Protein AF-A0A958VG93-F1 (afdb_monomer)

Radius of gyration: 16.58 Å; Cα contacts (8 Å, |Δi|>4): 86; chains: 1; bounding box: 43×25×50 Å

Structure (mmCIF, N/CA/C/O backbone):
data_AF-A0A958VG93-F1
#
_entry.id   AF-A0A958VG93-F1
#
loop_
_atom_site.group_PDB
_atom_site.id
_atom_site.type_symbol
_atom_site.label_atom_id
_atom_site.label_alt_id
_atom_site.label_comp_id
_atom_site.l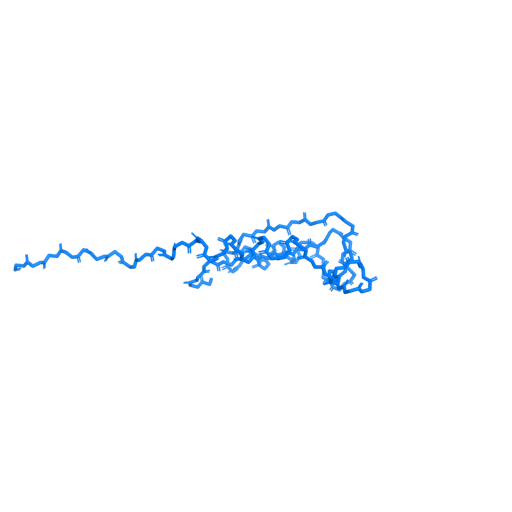abel_asym_id
_atom_site.label_entity_id
_atom_site.label_seq_id
_atom_site.pdbx_PDB_ins_code
_atom_site.Cartn_x
_atom_site.Cartn_y
_atom_site.Cartn_z
_atom_site.occupancy
_atom_site.B_iso_or_equiv
_atom_site.auth_seq_id
_atom_site.auth_comp_id
_atom_site.auth_asym_id
_atom_site.auth_atom_id
_atom_site.pdbx_PDB_model_num
ATOM 1 N N . MET A 1 1 ? -6.996 -4.665 12.854 1.00 77.75 1 MET A N 1
ATOM 2 C CA . MET A 1 1 ? -6.128 -3.756 13.640 1.00 77.75 1 MET A CA 1
ATOM 3 C C . MET A 1 1 ? -7.000 -2.730 14.362 1.00 77.75 1 MET A C 1
ATOM 5 O O . MET A 1 1 ? -8.030 -2.382 13.800 1.00 77.75 1 MET A O 1
ATOM 9 N N . PRO A 1 2 ? -6.652 -2.255 15.576 1.00 85.62 2 PRO A N 1
ATOM 10 C CA . PRO A 1 2 ? -7.509 -1.353 16.360 1.00 85.62 2 PRO A CA 1
ATOM 11 C C . PRO A 1 2 ? -7.347 0.144 16.015 1.00 85.62 2 PRO A C 1
ATOM 13 O O . PR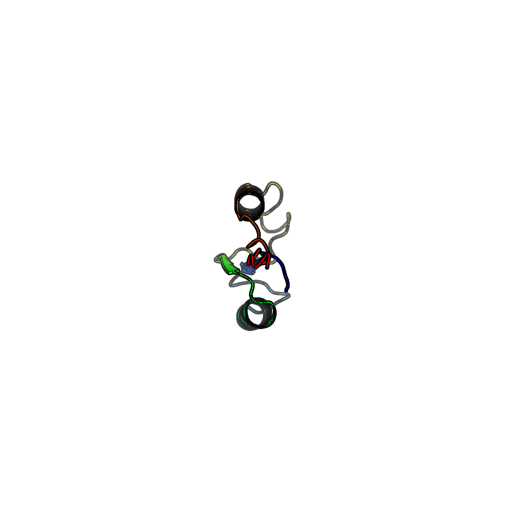O A 1 2 ? -7.723 0.999 16.809 1.00 85.62 2 PRO A O 1
ATOM 16 N N . PHE A 1 3 ? -6.772 0.480 14.858 1.00 89.12 3 PHE A N 1
ATOM 17 C CA . PHE A 1 3 ? -6.563 1.858 14.404 1.00 89.12 3 PHE A CA 1
ATOM 18 C C . PHE A 1 3 ? -6.671 1.953 12.870 1.00 89.12 3 PHE A C 1
ATOM 20 O O . PHE A 1 3 ? -6.465 0.938 12.190 1.00 89.12 3 PHE A O 1
ATOM 27 N N . PRO A 1 4 ? -6.980 3.145 12.315 1.00 93.81 4 PRO A N 1
ATOM 28 C CA . PRO A 1 4 ? -6.985 3.371 10.872 1.00 93.81 4 PRO A CA 1
ATOM 29 C C . PRO A 1 4 ? -5.649 2.977 10.237 1.00 93.81 4 PRO A C 1
ATOM 31 O O . PRO A 1 4 ? -4.584 3.341 10.730 1.00 93.81 4 PRO A O 1
ATOM 34 N N . SER A 1 5 ? -5.694 2.215 9.147 1.00 96.50 5 SER A N 1
ATOM 35 C CA . SER A 1 5 ? -4.496 1.740 8.447 1.00 96.50 5 SER A CA 1
ATOM 36 C C . SER A 1 5 ? -4.754 1.607 6.947 1.00 96.50 5 SER A C 1
ATOM 38 O O . SER A 1 5 ? -5.884 1.350 6.529 1.00 96.50 5 SER A O 1
ATOM 40 N N . ILE A 1 6 ? -3.701 1.783 6.145 1.00 98.06 6 ILE A N 1
ATOM 41 C CA . ILE A 1 6 ? -3.729 1.663 4.682 1.00 98.06 6 ILE A CA 1
ATOM 42 C C . ILE A 1 6 ? -2.623 0.694 4.253 1.00 98.06 6 ILE A C 1
ATOM 44 O O . ILE A 1 6 ? -1.476 0.829 4.675 1.00 98.06 6 ILE A O 1
ATOM 48 N N . VAL A 1 7 ? -2.959 -0.258 3.387 1.00 98.19 7 VAL A N 1
ATOM 49 C CA . VAL A 1 7 ? -2.006 -1.076 2.632 1.00 98.19 7 VAL A CA 1
ATOM 50 C C . VAL A 1 7 ? -1.879 -0.476 1.239 1.00 98.19 7 VAL A C 1
ATOM 52 O O . VAL A 1 7 ? -2.870 -0.364 0.518 1.00 98.19 7 VAL A O 1
ATOM 55 N N . VAL A 1 8 ? -0.658 -0.122 0.843 1.00 98.19 8 VAL A N 1
ATOM 56 C CA . VAL A 1 8 ? -0.348 0.262 -0.538 1.00 98.19 8 VAL A CA 1
ATOM 57 C C . VAL A 1 8 ? 0.370 -0.899 -1.212 1.00 98.19 8 VAL A C 1
ATOM 59 O O . VAL A 1 8 ? 1.349 -1.415 -0.679 1.00 98.19 8 VAL A O 1
ATOM 62 N N . ALA A 1 9 ? -0.131 -1.326 -2.365 1.00 98.25 9 ALA A N 1
ATOM 63 C CA . ALA A 1 9 ? 0.392 -2.456 -3.123 1.00 98.25 9 ALA A CA 1
ATOM 64 C C . ALA A 1 9 ? 0.603 -2.081 -4.590 1.00 98.25 9 ALA A C 1
ATOM 66 O O . ALA A 1 9 ? -0.010 -1.141 -5.090 1.00 98.25 9 ALA A O 1
ATOM 67 N N . SER A 1 10 ? 1.434 -2.847 -5.291 1.00 98.06 10 SER A N 1
ATOM 68 C CA . SER A 1 10 ? 1.667 -2.694 -6.726 1.00 98.06 10 SER A CA 1
ATOM 69 C C . SER A 1 10 ? 1.142 -3.902 -7.502 1.00 98.06 10 SER A C 1
ATOM 71 O O . SER A 1 10 ? 1.204 -5.031 -7.013 1.00 98.06 10 SER A O 1
ATOM 73 N N . THR A 1 11 ? 0.661 -3.690 -8.728 1.00 98.06 11 THR A N 1
ATOM 74 C CA . THR A 1 11 ? 0.227 -4.781 -9.619 1.00 98.06 11 THR A CA 1
ATOM 75 C C . THR A 1 11 ? 1.377 -5.618 -10.180 1.00 98.06 11 THR A C 1
ATOM 77 O O . THR A 1 11 ? 1.140 -6.745 -10.613 1.00 98.06 11 THR A O 1
ATOM 80 N N . ASN A 1 12 ? 2.615 -5.115 -10.135 1.00 96.75 12 ASN A N 1
ATOM 81 C CA . ASN A 1 12 ? 3.812 -5.810 -10.622 1.00 96.75 12 ASN A CA 1
ATOM 82 C C . ASN A 1 12 ? 4.928 -5.928 -9.562 1.00 96.75 12 ASN A C 1
ATOM 84 O O . ASN A 1 12 ? 6.112 -5.953 -9.907 1.00 96.75 12 ASN A O 1
ATOM 88 N N . ASP A 1 13 ? 4.571 -5.991 -8.275 1.00 97.38 13 ASP A N 1
ATOM 89 C CA . ASP A 1 13 ? 5.536 -6.308 -7.218 1.00 97.38 13 ASP A CA 1
ATOM 90 C C . ASP A 1 13 ? 6.040 -7.760 -7.368 1.00 97.38 13 ASP A C 1
ATOM 92 O O . ASP A 1 13 ? 5.267 -8.718 -7.405 1.00 97.38 13 ASP A O 1
ATOM 96 N N . HIS A 1 14 ? 7.361 -7.916 -7.472 1.00 95.50 14 HIS A N 1
ATOM 97 C CA . HIS A 1 14 ? 8.036 -9.205 -7.638 1.00 95.50 14 HIS A CA 1
ATOM 98 C C . HIS A 1 14 ? 8.232 -9.960 -6.315 1.00 95.50 14 HIS A C 1
ATOM 100 O O . HIS A 1 14 ? 8.520 -11.155 -6.328 1.00 95.50 14 HIS A O 1
ATOM 106 N N . VAL A 1 15 ? 8.093 -9.272 -5.181 1.00 96.44 15 VAL A N 1
ATOM 107 C CA . VAL A 1 15 ? 8.259 -9.826 -3.833 1.00 96.44 15 VAL A CA 1
ATOM 108 C C . VAL A 1 15 ? 6.914 -10.280 -3.270 1.00 96.44 15 VAL A C 1
ATOM 110 O O . VAL A 1 15 ? 6.828 -11.336 -2.641 1.00 96.44 15 VAL A O 1
ATOM 113 N N . THR A 1 16 ? 5.851 -9.506 -3.513 1.00 97.00 16 THR A N 1
ATOM 114 C CA . THR A 1 16 ? 4.508 -9.778 -2.983 1.00 97.00 16 THR A CA 1
ATOM 115 C C . THR A 1 16 ? 3.456 -9.703 -4.083 1.00 97.00 16 THR A C 1
ATOM 117 O O . THR A 1 16 ? 3.284 -8.672 -4.718 1.00 97.00 16 THR A O 1
ATOM 120 N N . SER A 1 17 ? 2.689 -10.780 -4.280 1.00 97.62 17 SER A N 1
ATOM 121 C CA . SER A 1 17 ? 1.588 -10.763 -5.247 1.00 97.62 17 SER A CA 1
ATOM 122 C C . SER A 1 17 ? 0.445 -9.849 -4.803 1.00 97.62 17 SER A C 1
ATOM 124 O O . SER A 1 17 ? 0.151 -9.716 -3.611 1.00 97.62 17 SER A O 1
ATOM 126 N N . ILE A 1 18 ? -0.277 -9.288 -5.775 1.00 98.00 18 ILE A N 1
ATOM 127 C CA . ILE A 1 18 ? -1.425 -8.421 -5.495 1.00 98.00 18 ILE A CA 1
ATOM 128 C C . ILE A 1 18 ? -2.516 -9.123 -4.672 1.00 98.00 18 ILE A C 1
ATOM 130 O O . ILE A 1 18 ? -3.109 -8.516 -3.781 1.00 98.00 18 ILE A O 1
ATOM 134 N N . ASP A 1 19 ? -2.751 -10.414 -4.908 1.00 98.12 19 ASP A N 1
ATOM 135 C CA . ASP A 1 19 ? -3.749 -11.189 -4.162 1.00 98.12 19 ASP A CA 1
ATOM 136 C C . ASP A 1 19 ? -3.353 -11.378 -2.697 1.00 98.12 19 ASP A C 1
ATOM 138 O O . ASP A 1 19 ? -4.202 -11.328 -1.804 1.00 98.12 19 ASP A O 1
ATOM 142 N N . ARG A 1 20 ? -2.052 -11.517 -2.424 1.00 98.12 20 ARG A N 1
ATOM 143 C CA . ARG A 1 20 ? -1.540 -11.582 -1.057 1.00 98.12 20 ARG A CA 1
ATOM 144 C C . ARG A 1 20 ? -1.700 -10.242 -0.343 1.00 98.12 20 ARG A C 1
ATOM 146 O O . ARG A 1 20 ? -2.160 -10.224 0.796 1.00 98.12 20 ARG A O 1
ATOM 153 N N . SER A 1 21 ? -1.409 -9.131 -1.016 1.00 98.44 21 SER A N 1
ATOM 154 C CA . SER A 1 21 ? -1.613 -7.788 -0.459 1.00 98.44 21 SER A CA 1
ATOM 155 C C . SER A 1 21 ? -3.089 -7.482 -0.186 1.00 98.44 21 SER A C 1
ATOM 157 O O . SER A 1 21 ? -3.418 -6.948 0.872 1.00 98.44 21 SER A O 1
ATOM 159 N N . LYS A 1 22 ? -4.000 -7.898 -1.080 1.00 98.44 22 LYS A N 1
ATOM 160 C CA . LYS A 1 22 ? -5.4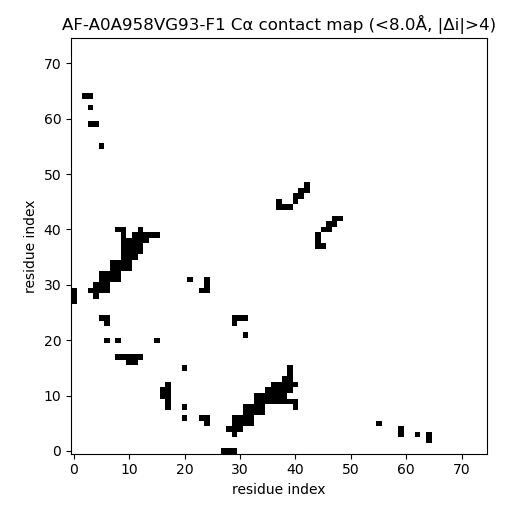55 -7.837 -0.846 1.00 98.44 22 LYS A CA 1
ATOM 161 C C . LYS A 1 22 ? -5.859 -8.625 0.395 1.00 98.44 22 LYS A C 1
ATOM 163 O O . LYS A 1 22 ? -6.643 -8.134 1.206 1.00 98.44 22 LYS A O 1
ATOM 168 N N . LYS A 1 23 ? -5.303 -9.829 0.564 1.00 98.50 23 LYS A N 1
ATOM 169 C CA . LYS A 1 23 ? -5.563 -10.651 1.745 1.00 98.50 23 LYS A CA 1
ATOM 170 C C . LYS A 1 23 ? -5.068 -9.981 3.028 1.00 98.50 23 LYS A C 1
ATOM 172 O O . LYS A 1 23 ? -5.811 -9.968 4.001 1.00 98.50 23 LYS A O 1
ATOM 177 N N . PHE A 1 24 ? -3.886 -9.365 3.024 1.00 97.81 24 PHE A N 1
ATOM 178 C CA . PHE A 1 24 ? -3.405 -8.597 4.177 1.00 97.81 24 PHE A CA 1
ATOM 179 C C . PHE A 1 24 ? -4.326 -7.431 4.530 1.00 97.81 24 PHE A C 1
ATOM 181 O O . PHE A 1 24 ? -4.708 -7.299 5.689 1.00 97.81 24 PHE A O 1
ATOM 188 N N . ALA A 1 25 ? -4.742 -6.633 3.543 1.00 98.25 25 ALA A N 1
ATOM 189 C CA . ALA A 1 25 ? -5.663 -5.526 3.785 1.00 98.25 25 ALA A CA 1
ATOM 190 C C . ALA A 1 25 ? -6.992 -6.011 4.388 1.00 98.25 25 ALA A C 1
ATOM 192 O O . ALA A 1 25 ? -7.462 -5.453 5.378 1.00 98.25 25 ALA A O 1
ATOM 193 N N . SER A 1 26 ? -7.547 -7.105 3.855 1.00 97.75 26 SER A N 1
ATOM 194 C CA . SER A 1 26 ? -8.763 -7.726 4.388 1.00 97.75 26 SER A CA 1
ATOM 195 C C . SER A 1 26 ? -8.579 -8.239 5.818 1.00 97.75 26 SER A C 1
ATOM 197 O O . SER A 1 26 ? -9.399 -7.942 6.681 1.00 97.75 26 SER A O 1
ATOM 199 N N . ASP A 1 27 ? -7.517 -9.002 6.081 1.00 97.56 27 ASP A N 1
ATOM 200 C CA . ASP A 1 27 ? -7.263 -9.601 7.396 1.00 97.56 27 ASP A CA 1
ATOM 201 C C . ASP A 1 27 ? -6.992 -8.525 8.464 1.00 97.56 27 ASP A C 1
ATOM 203 O O . ASP A 1 27 ? -7.332 -8.693 9.636 1.00 97.56 27 ASP A O 1
ATOM 207 N N . TRP A 1 28 ? -6.383 -7.400 8.078 1.00 96.69 28 TRP A N 1
ATOM 208 C CA . TRP A 1 28 ? -6.074 -6.300 8.992 1.00 96.69 28 TRP A CA 1
ATOM 209 C C . TRP A 1 28 ? -7.205 -5.283 9.143 1.00 96.69 28 TRP A C 1
ATOM 211 O O . TRP A 1 28 ? -7.170 -4.500 10.099 1.00 96.69 28 TRP A O 1
ATOM 221 N N . GLY A 1 29 ? -8.216 -5.321 8.270 1.00 96.19 29 GLY A N 1
ATOM 222 C CA . GLY A 1 29 ? -9.252 -4.290 8.188 1.00 96.19 29 GLY A CA 1
ATOM 223 C C . GLY A 1 29 ? -8.699 -2.950 7.696 1.00 96.19 29 GLY A C 1
ATOM 224 O O . GLY A 1 29 ? -9.165 -1.897 8.122 1.00 96.19 29 GLY A O 1
ATOM 225 N N . SER A 1 30 ? -7.661 -2.991 6.862 1.00 97.31 30 SER A N 1
ATOM 226 C CA . SER A 1 30 ? -7.014 -1.814 6.288 1.00 97.31 30 SER A CA 1
ATOM 227 C C . SER A 1 30 ? -7.691 -1.407 4.983 1.00 97.31 30 SER A C 1
ATOM 229 O O . SER A 1 30 ? -8.168 -2.249 4.220 1.00 97.31 30 SER A O 1
ATOM 231 N N . GLU A 1 31 ? -7.664 -0.115 4.672 1.00 97.38 31 GLU A N 1
ATOM 232 C CA . GLU A 1 31 ? -7.930 0.344 3.310 1.00 97.38 31 GLU A CA 1
ATOM 233 C C . GLU A 1 31 ? -6.848 -0.198 2.365 1.00 97.38 31 GLU A C 1
ATOM 235 O O . GLU A 1 31 ? -5.677 -0.281 2.738 1.00 97.38 31 GLU A O 1
ATOM 240 N N . LEU A 1 32 ? -7.227 -0.559 1.140 1.00 98.25 32 LEU A N 1
ATOM 241 C CA . LEU A 1 32 ? -6.292 -1.019 0.119 1.00 98.25 32 LEU A CA 1
ATOM 242 C C . LEU A 1 32 ? -6.180 0.009 -1.004 1.00 98.25 32 LEU A C 1
ATOM 244 O O . LEU A 1 32 ? -7.177 0.348 -1.639 1.00 98.25 32 LEU A O 1
ATOM 248 N N . ILE A 1 33 ? -4.949 0.411 -1.310 1.00 98.31 33 ILE A N 1
ATOM 249 C CA . ILE A 1 33 ? -4.610 1.213 -2.484 1.00 98.31 33 ILE A CA 1
ATOM 250 C C . ILE A 1 33 ? -3.700 0.389 -3.384 1.00 98.31 33 ILE A C 1
ATOM 252 O O . ILE A 1 33 ? -2.657 -0.101 -2.954 1.00 98.31 33 ILE A O 1
ATOM 256 N N . VAL A 1 34 ? -4.102 0.240 -4.643 1.00 98.25 34 VAL A N 1
ATOM 257 C CA . VAL A 1 34 ? -3.350 -0.512 -5.647 1.00 98.25 34 VAL A CA 1
ATOM 258 C C . VAL A 1 34 ? -2.799 0.459 -6.679 1.00 98.25 34 VAL A C 1
ATOM 260 O O . VAL A 1 34 ? -3.554 1.206 -7.294 1.00 98.25 34 VAL A O 1
ATOM 263 N N . LEU A 1 35 ? -1.481 0.446 -6.848 1.00 97.81 35 LEU A N 1
ATOM 264 C CA . LEU A 1 35 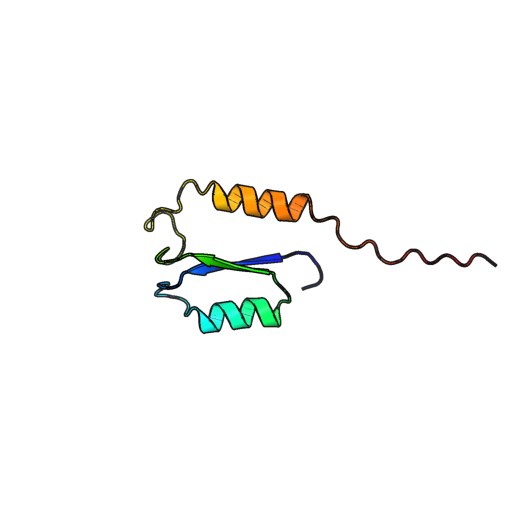? -0.763 1.214 -7.851 1.00 97.81 35 LEU A CA 1
ATOM 265 C C . LEU A 1 35 ? -0.443 0.324 -9.048 1.00 97.81 35 LEU A C 1
ATOM 267 O O . LEU A 1 35 ? 0.021 -0.809 -8.891 1.00 97.81 35 LEU A O 1
ATOM 271 N N . ASP A 1 36 ? -0.639 0.856 -10.247 1.00 96.75 36 ASP A N 1
ATOM 272 C CA . ASP A 1 36 ? -0.255 0.150 -11.458 1.00 96.75 36 ASP A CA 1
ATOM 273 C C . ASP A 1 36 ? 1.242 0.282 -11.721 1.00 96.75 36 ASP A C 1
ATOM 275 O O . ASP A 1 36 ? 1.797 1.379 -11.738 1.00 96.75 36 ASP A O 1
ATOM 279 N N . ASN A 1 37 ? 1.893 -0.852 -11.971 1.00 95.38 37 ASN A N 1
ATOM 280 C CA . ASN A 1 37 ? 3.285 -0.933 -12.404 1.00 95.38 37 ASN A CA 1
ATOM 281 C C . ASN A 1 37 ? 4.328 -0.236 -11.496 1.00 95.38 37 ASN A C 1
ATOM 283 O O . ASN A 1 37 ? 5.365 0.219 -11.978 1.00 95.38 37 ASN A O 1
ATOM 287 N N . ALA A 1 38 ? 4.092 -0.183 -10.183 1.00 96.19 38 ALA A N 1
ATOM 288 C CA . ALA A 1 38 ? 4.920 0.532 -9.203 1.00 96.19 38 ALA A CA 1
ATOM 289 C C . ALA A 1 38 ? 6.146 -0.253 -8.666 1.00 96.19 38 ALA A C 1
ATOM 291 O O . ALA A 1 38 ? 6.877 0.221 -7.789 1.00 96.19 38 ALA A O 1
ATOM 292 N N . GLY A 1 39 ? 6.397 -1.463 -9.170 1.00 95.06 39 GLY A N 1
ATOM 293 C CA . GLY A 1 39 ? 7.432 -2.360 -8.654 1.00 95.06 39 GLY A CA 1
ATOM 294 C C . GLY A 1 39 ? 7.206 -2.680 -7.175 1.00 95.06 39 GLY A C 1
ATOM 295 O O . GLY A 1 39 ? 6.067 -2.836 -6.750 1.00 95.06 39 GLY A O 1
ATOM 296 N N . HIS A 1 40 ? 8.274 -2.746 -6.380 1.00 95.94 40 HIS A N 1
ATOM 297 C CA . HIS A 1 40 ? 8.188 -2.980 -4.931 1.00 95.94 40 HIS A CA 1
ATOM 298 C C . HIS A 1 40 ? 8.095 -1.671 -4.109 1.00 95.94 40 HIS A C 1
ATOM 300 O O . HIS A 1 40 ? 8.450 -1.654 -2.937 1.00 95.94 40 HIS A O 1
ATOM 306 N N . ILE A 1 41 ? 7.630 -0.564 -4.717 1.00 95.62 41 ILE A N 1
ATOM 307 C CA . ILE A 1 41 ? 7.431 0.754 -4.068 1.00 95.62 41 ILE A CA 1
ATOM 308 C C . ILE A 1 41 ? 8.666 1.188 -3.261 1.00 95.62 41 ILE A C 1
ATOM 310 O O . ILE A 1 41 ? 8.633 1.425 -2.057 1.00 95.62 41 ILE A O 1
ATOM 314 N N . GLU A 1 42 ? 9.794 1.270 -3.949 1.00 92.81 42 GLU A N 1
ATOM 315 C CA . GLU A 1 42 ? 11.091 1.576 -3.362 1.00 92.81 42 GLU A CA 1
ATOM 316 C C . GLU A 1 42 ? 11.800 2.664 -4.178 1.00 92.81 42 GLU A C 1
ATOM 318 O O . GLU A 1 42 ? 11.428 2.920 -5.330 1.00 92.81 42 GLU A O 1
ATOM 323 N N . PRO A 1 43 ? 12.858 3.306 -3.650 1.00 93.88 43 PRO A N 1
ATOM 324 C CA . PRO A 1 43 ? 13.546 4.365 -4.383 1.00 93.88 43 PRO A CA 1
ATOM 325 C C . PRO A 1 43 ? 14.014 3.936 -5.779 1.00 93.88 43 PRO A C 1
ATOM 327 O O . PRO A 1 43 ? 13.870 4.700 -6.733 1.00 93.88 43 PRO A O 1
ATOM 330 N N . LYS A 1 44 ? 14.488 2.688 -5.939 1.00 88.19 44 LYS A N 1
ATOM 331 C CA . LYS A 1 44 ? 14.910 2.164 -7.251 1.00 88.19 44 LYS A CA 1
ATOM 332 C C . LYS A 1 44 ? 13.760 1.958 -8.247 1.00 88.19 44 LYS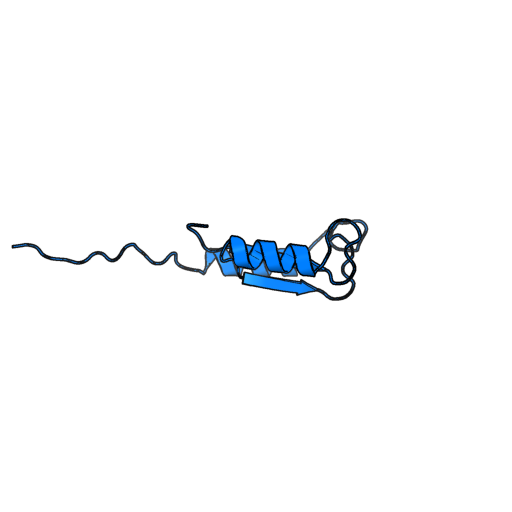 A C 1
ATOM 334 O O . LYS A 1 44 ? 14.031 1.872 -9.439 1.00 88.19 44 LYS A O 1
ATOM 339 N N . SER A 1 45 ? 12.504 1.900 -7.793 1.00 84.38 45 SER A N 1
ATOM 340 C CA . SER A 1 45 ? 11.316 1.855 -8.658 1.00 84.38 45 SER A CA 1
ATOM 341 C C . SER A 1 45 ? 10.630 3.218 -8.822 1.00 84.38 45 SER A C 1
ATOM 343 O O . SER A 1 45 ? 9.522 3.280 -9.347 1.00 84.38 45 SER A O 1
ATOM 345 N N . GLY A 1 46 ? 11.288 4.313 -8.416 1.00 88.12 46 GLY A N 1
ATOM 346 C CA . GLY A 1 46 ? 10.790 5.684 -8.576 1.00 88.12 46 GLY A CA 1
ATOM 347 C C . GLY A 1 46 ? 10.068 6.253 -7.352 1.00 88.12 46 GLY A C 1
ATOM 348 O O . GLY A 1 46 ? 9.535 7.355 -7.426 1.00 88.12 46 GLY A O 1
ATOM 349 N N . PHE A 1 47 ? 10.078 5.541 -6.221 1.00 91.00 47 PHE A N 1
ATOM 350 C CA . PHE A 1 47 ? 9.375 5.924 -4.988 1.00 91.00 47 PHE A CA 1
ATOM 351 C C . PHE A 1 47 ? 10.340 6.439 -3.908 1.00 91.00 47 PHE A C 1
ATOM 353 O O . PHE A 1 47 ? 10.269 6.032 -2.754 1.00 91.00 47 PHE A O 1
ATOM 360 N N . GLY A 1 48 ? 11.287 7.302 -4.297 1.00 88.88 48 GLY A N 1
ATOM 361 C CA . GLY A 1 48 ? 12.211 7.975 -3.376 1.00 88.88 48 GLY A CA 1
ATOM 362 C C . GLY A 1 48 ? 11.492 9.067 -2.585 1.00 88.88 48 GLY A C 1
ATOM 363 O O . GLY A 1 48 ? 10.945 8.816 -1.514 1.00 88.88 48 GLY A O 1
ATOM 364 N N . GLU A 1 49 ? 11.436 10.279 -3.139 1.00 92.75 49 GLU A N 1
ATOM 365 C CA . GLU A 1 49 ? 10.431 11.241 -2.690 1.00 92.75 49 GLU A CA 1
ATOM 366 C C . GLU A 1 49 ? 9.058 10.739 -3.134 1.00 92.75 49 GLU A C 1
ATOM 368 O O . GLU A 1 49 ? 8.804 10.553 -4.325 1.00 92.75 49 GLU A O 1
ATOM 373 N N . TRP A 1 50 ? 8.169 10.491 -2.173 1.00 95.25 50 TRP A N 1
ATOM 374 C CA . TRP A 1 50 ? 6.866 9.890 -2.438 1.00 95.25 50 TRP A CA 1
ATOM 375 C C . TRP A 1 50 ? 5.726 10.804 -1.962 1.00 95.25 50 TRP A C 1
ATOM 377 O O . TRP A 1 50 ? 5.150 10.582 -0.894 1.00 95.25 50 TRP A O 1
ATOM 387 N N . PRO A 1 51 ? 5.357 11.835 -2.753 1.00 95.94 51 PRO A N 1
ATOM 388 C CA . PRO A 1 51 ? 4.303 12.783 -2.386 1.00 95.94 51 PRO A CA 1
ATOM 389 C C . PRO A 1 51 ? 2.946 12.126 -2.127 1.00 95.94 51 PRO A C 1
ATOM 391 O O . PRO A 1 51 ? 2.175 12.597 -1.295 1.00 95.94 51 PRO A O 1
ATOM 394 N N . LEU A 1 52 ? 2.638 11.029 -2.828 1.00 95.81 52 LEU A N 1
ATOM 395 C CA . LEU A 1 52 ? 1.436 10.245 -2.549 1.00 95.81 52 LEU A CA 1
ATOM 396 C C . LEU A 1 52 ? 1.510 9.609 -1.155 1.00 95.81 52 LEU A C 1
ATOM 398 O O . LEU A 1 52 ? 0.541 9.701 -0.415 1.00 95.81 52 LEU A O 1
ATOM 402 N N . GLY A 1 53 ? 2.654 9.044 -0.759 1.00 96.19 53 GLY A N 1
ATOM 403 C CA . GLY A 1 53 ? 2.847 8.507 0.591 1.00 96.19 53 GLY A CA 1
ATOM 404 C C . GLY A 1 53 ? 2.563 9.540 1.684 1.00 96.19 53 GLY A C 1
ATOM 405 O O . GLY A 1 53 ? 1.854 9.238 2.640 1.00 96.19 53 GLY A O 1
ATOM 406 N N . ILE A 1 54 ? 3.020 10.783 1.498 1.00 96.88 54 ILE A N 1
ATOM 407 C CA . ILE A 1 54 ? 2.728 11.891 2.425 1.00 96.88 54 ILE A CA 1
ATOM 408 C C . ILE A 1 54 ? 1.229 12.220 2.467 1.00 96.88 54 ILE A C 1
ATOM 410 O O . ILE A 1 54 ? 0.666 12.402 3.542 1.00 96.88 54 ILE A O 1
ATOM 414 N N . GLN A 1 55 ? 0.547 12.239 1.320 1.00 97.31 55 GLN A N 1
ATOM 415 C CA . GLN A 1 55 ? -0.906 12.450 1.284 1.00 97.31 55 GLN A CA 1
ATOM 416 C C . GLN A 1 55 ? -1.674 11.334 2.008 1.00 97.31 55 GLN A C 1
ATOM 418 O O . GLN A 1 55 ? -2.642 11.611 2.716 1.00 97.31 55 GLN A O 1
ATOM 423 N N . LEU A 1 56 ? -1.237 10.080 1.864 1.00 97.12 56 LEU A N 1
ATOM 424 C CA . LEU A 1 56 ? -1.836 8.940 2.561 1.00 97.12 56 LEU A CA 1
ATOM 425 C C . LEU A 1 56 ? -1.600 9.002 4.072 1.00 97.12 56 LEU A C 1
ATOM 427 O O . LEU A 1 56 ? -2.499 8.667 4.842 1.00 97.12 56 LEU A O 1
ATOM 431 N N . LEU A 1 57 ? -0.434 9.488 4.499 1.00 95.94 57 LEU A N 1
ATOM 432 C CA . LEU A 1 57 ? -0.163 9.757 5.907 1.00 95.94 57 LEU A CA 1
ATOM 433 C C . LEU A 1 57 ? -1.103 10.839 6.457 1.00 95.94 57 LEU A C 1
ATOM 435 O O . LEU A 1 57 ? -1.796 10.592 7.440 1.00 95.94 57 LEU A O 1
ATOM 439 N N . HIS A 1 58 ? -1.215 11.990 5.785 1.00 96.25 58 HIS A N 1
ATOM 440 C CA . HIS A 1 58 ? -2.133 13.056 6.204 1.00 96.25 58 HIS A CA 1
ATOM 441 C C . HIS A 1 58 ? -3.594 12.582 6.248 1.00 96.25 58 HIS A C 1
ATOM 443 O O . HIS A 1 58 ? -4.374 13.023 7.093 1.00 96.25 58 HIS A O 1
ATOM 449 N N . LYS A 1 59 ? -4.000 11.668 5.358 1.00 95.12 59 LYS A N 1
ATOM 450 C CA . LYS A 1 59 ? -5.332 11.050 5.415 1.00 95.12 59 LYS A CA 1
ATOM 451 C C . LYS A 1 59 ? -5.548 10.296 6.730 1.00 95.12 59 LYS A C 1
ATOM 453 O O . LYS A 1 59 ? -6.614 10.423 7.330 1.00 95.12 59 LYS A O 1
ATOM 458 N N . LEU A 1 60 ? -4.553 9.539 7.191 1.00 94.38 60 LEU A N 1
ATOM 459 C CA . LEU A 1 60 ? -4.622 8.821 8.464 1.00 94.38 60 LEU A CA 1
ATOM 460 C C . LEU A 1 60 ? -4.639 9.776 9.664 1.00 94.38 60 LEU A C 1
ATOM 462 O O . LEU A 1 60 ? -5.433 9.566 10.573 1.00 94.38 60 LEU A O 1
ATOM 466 N N . GLU A 1 61 ? -3.846 10.849 9.643 1.00 92.12 61 GLU A N 1
ATOM 467 C CA . GLU A 1 61 ? -3.827 11.866 10.712 1.00 92.12 61 GLU A CA 1
ATOM 468 C C . GLU A 1 61 ? -5.176 12.576 10.879 1.00 92.12 61 GLU A C 1
ATOM 470 O O . GLU A 1 61 ? -5.615 12.847 11.995 1.00 92.12 61 GLU A O 1
ATOM 475 N N . ASN A 1 62 ? -5.862 12.838 9.766 1.00 84.00 62 ASN A N 1
ATOM 476 C CA . ASN A 1 62 ? -7.185 13.463 9.765 1.00 84.00 62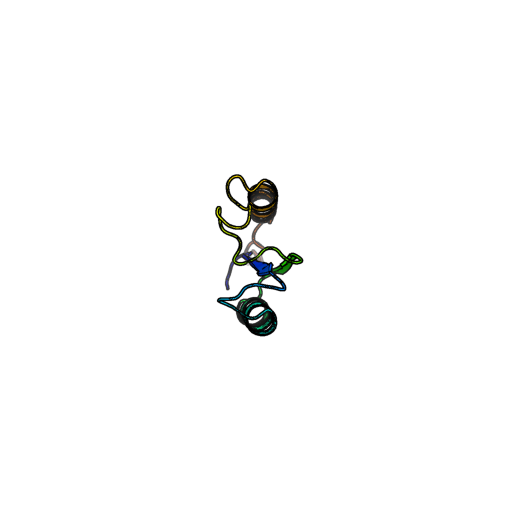 ASN A CA 1
ATOM 477 C C . ASN A 1 62 ? -8.324 12.465 10.017 1.00 84.00 62 ASN A C 1
ATOM 479 O O . ASN A 1 62 ? -9.479 12.863 10.189 1.00 84.00 62 ASN A O 1
ATOM 483 N N . THR A 1 63 ? -8.021 11.165 10.053 1.00 75.81 63 THR A N 1
ATOM 484 C CA . THR A 1 63 ? -8.993 10.150 10.445 1.00 75.81 63 THR A CA 1
ATOM 485 C C . THR A 1 63 ? -9.078 10.164 11.963 1.00 75.81 63 THR A C 1
ATOM 487 O O . THR A 1 63 ? -8.289 9.521 12.650 1.00 75.81 63 THR A O 1
ATOM 490 N N . SER A 1 64 ? -10.042 10.916 12.500 1.00 63.47 64 SER A N 1
ATOM 491 C CA . SER A 1 64 ? -10.345 10.859 13.930 1.00 63.47 64 SER A CA 1
ATOM 492 C C . 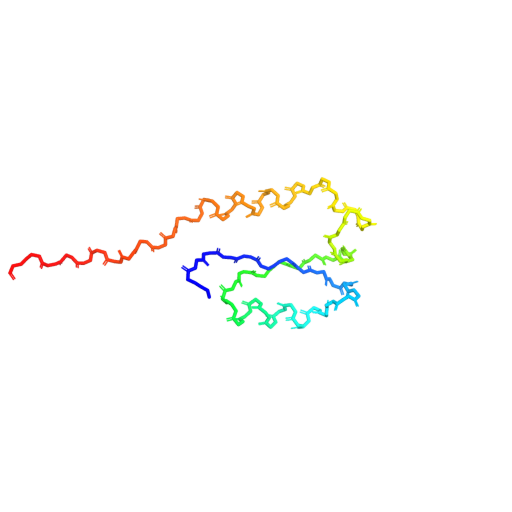SER A 1 64 ? -10.617 9.396 14.296 1.00 63.47 64 SER A C 1
ATOM 494 O O . SER A 1 64 ? -11.531 8.803 13.709 1.00 63.47 64 SER A O 1
ATOM 496 N N . PRO A 1 65 ? -9.850 8.775 15.215 1.00 64.50 65 PRO A N 1
ATOM 497 C CA . PRO A 1 65 ? -10.228 7.464 15.705 1.00 64.50 65 PRO A CA 1
ATOM 498 C C . PRO A 1 65 ? -11.631 7.609 16.287 1.00 64.50 65 PRO A C 1
ATOM 500 O O . PRO A 1 65 ? -11.902 8.569 17.012 1.00 64.50 65 PRO A O 1
ATOM 503 N N . CYS A 1 66 ? -12.528 6.690 15.923 1.00 56.62 66 CYS A N 1
ATOM 504 C CA . CYS A 1 66 ? -13.822 6.565 16.575 1.00 56.62 66 CYS A CA 1
ATOM 505 C C . CYS A 1 66 ? -13.540 6.539 18.082 1.00 56.62 66 CYS A C 1
ATOM 507 O O . CYS A 1 66 ? -12.917 5.599 18.580 1.00 56.62 66 CYS A O 1
ATOM 509 N N . GLN A 1 67 ? -13.870 7.631 18.777 1.00 57.19 67 GLN A N 1
ATOM 510 C CA . GLN A 1 67 ? -13.786 7.673 20.229 1.00 57.19 67 GLN A CA 1
ATOM 511 C C . GLN A 1 67 ? -14.615 6.490 20.737 1.00 57.19 67 GLN A C 1
ATOM 513 O O . GLN A 1 67 ? -15.691 6.243 20.178 1.00 57.19 67 GLN A O 1
ATOM 518 N N . PRO A 1 68 ? -14.152 5.741 21.753 1.00 55.84 68 PRO A N 1
ATOM 519 C CA . PRO A 1 68 ? -15.040 4.802 22.414 1.00 55.84 68 PRO A CA 1
ATOM 520 C C . PRO A 1 68 ? -16.296 5.578 22.810 1.00 55.84 68 PRO A C 1
ATOM 522 O O . PRO A 1 68 ? -16.199 6.693 23.323 1.00 55.84 68 PRO A O 1
ATOM 525 N N . ILE A 1 69 ? -17.455 5.018 22.474 1.00 59.47 69 ILE A N 1
ATOM 526 C CA . ILE A 1 69 ? -18.764 5.572 22.799 1.00 59.47 69 ILE A CA 1
ATOM 527 C C . ILE A 1 69 ? -18.763 5.888 24.299 1.00 59.47 69 ILE A C 1
ATOM 529 O O . ILE A 1 69 ? -18.797 4.987 25.135 1.00 59.47 69 ILE A O 1
ATOM 533 N N . CYS A 1 70 ? -18.668 7.170 24.642 1.00 55.72 70 CYS A N 1
ATOM 534 C CA . CYS A 1 70 ? -18.951 7.652 25.982 1.00 55.72 70 CYS A CA 1
ATOM 535 C C . CYS A 1 70 ? -20.476 7.685 26.142 1.00 55.72 70 CYS A C 1
ATOM 537 O O . CYS A 1 70 ? -21.061 8.763 26.159 1.00 55.72 70 CYS A O 1
ATOM 539 N N . ASP A 1 71 ? -21.116 6.520 26.236 1.00 52.69 71 ASP A N 1
ATOM 540 C CA . ASP A 1 71 ? -22.443 6.417 26.850 1.00 52.69 71 ASP A CA 1
ATOM 541 C C . ASP A 1 71 ? -22.167 6.338 28.364 1.00 52.69 71 ASP A C 1
ATOM 543 O O . ASP A 1 71 ? -21.604 5.363 28.850 1.00 52.69 71 ASP A O 1
ATOM 547 N N . ALA A 1 72 ? -22.273 7.403 29.162 1.00 57.78 72 ALA A N 1
ATOM 548 C CA . ALA A 1 72 ? -23.449 8.222 29.450 1.00 57.78 72 ALA A CA 1
ATOM 549 C C . ALA A 1 72 ? -24.625 7.413 30.021 1.00 57.78 72 ALA A C 1
ATOM 551 O O . ALA A 1 72 ? -25.679 7.348 29.410 1.00 57.78 72 ALA A O 1
ATOM 552 N N . THR A 1 73 ? -24.476 6.903 31.249 1.00 51.41 73 THR A N 1
ATOM 553 C CA . THR A 1 73 ? -25.556 6.958 32.251 1.00 51.41 73 THR A CA 1
ATOM 554 C C . THR A 1 73 ? -24.958 7.160 33.641 1.00 51.41 73 THR A C 1
ATOM 556 O O . THR A 1 73 ? -24.560 6.215 34.320 1.00 51.41 73 THR A O 1
ATOM 559 N N . SER A 1 74 ? -24.901 8.424 34.057 1.00 47.03 74 SER A N 1
ATOM 560 C CA . SER A 1 74 ? -25.113 8.773 35.459 1.00 47.03 74 SER A CA 1
ATOM 561 C C . SER A 1 74 ? -26.553 8.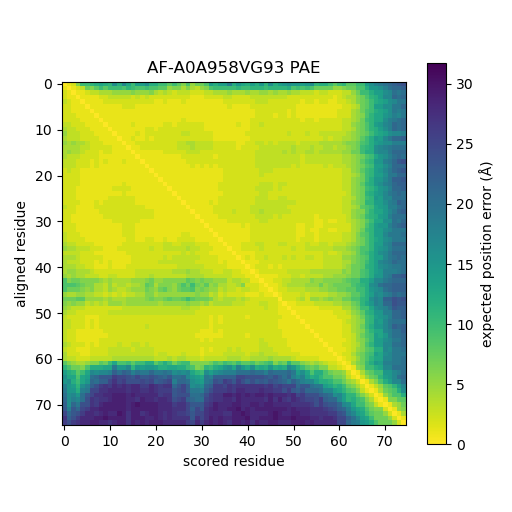408 35.812 1.00 47.03 74 SER A C 1
ATOM 563 O O . SER A 1 74 ? -27.453 8.909 35.141 1.00 47.03 74 SER A O 1
ATOM 565 N N . SER A 1 75 ? -26.745 7.543 36.810 1.00 55.81 75 SER A N 1
ATOM 566 C CA . SER A 1 75 ? -27.815 7.566 37.826 1.00 55.81 75 SER A CA 1
ATOM 567 C C . SER A 1 75 ? -27.825 6.267 38.620 1.00 55.81 75 SER A C 1
ATOM 569 O O . SER A 1 75 ? -27.832 5.190 37.990 1.00 55.81 75 SER A O 1
#

Foldseek 3Di:
DQAAAEQEEECAAPVDHPVRSVVVCVVVVYHYHYDYPQYNCDVVSVNPPPVVVVVVVVVRVPPDRPDPPPDDDDD

Mean predicted aligned error: 7.13 Å

Secondary structure (DSSP, 8-state):
--S--EEEEETT-SSS-HHHHHHHHHHHT-EEEEETT-TTSSGGGT-SS-HHHHHHHHHHHTS------------

Solvent-accessible surface area (backbone atoms only — not comparable to full-atom values): 4666 Å² total; per-residue (Å²): 92,101,62,93,49,74,40,79,43,20,71,51,22,88,88,52,52,51,70,58,49,52,48,50,17,63,75,38,70,28,48,75,45,79,39,81,72,32,31,77,68,31,53,93,55,68,40,59,84,44,70,66,59,54,53,54,49,52,52,52,73,69,49,73,72,82,67,79,82,81,77,85,74,92,128

pLDDT: mean 88.72, std 14.86, range [47.03, 98.5]

Nearest PDB structures (foldseek):
  3bdv-assembly2_B  TM=9.422E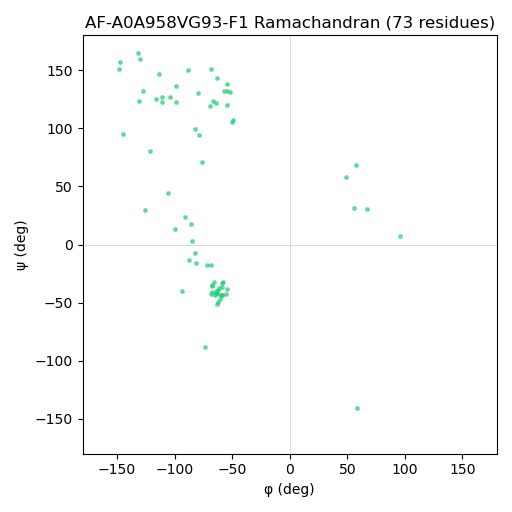-01  e=3.484E-04  Pectobacterium atrosepticum SCRI1043
  1uxo-assembly1_A  TM=9.250E-01  e=3.104E-02  Bacillus subtilis
  2qjw-assembly2_C  TM=6.712E-01  e=1.588E-01  Xanthomonas campestris pv. campestris
  7uoc-assembly1_B  TM=5.820E-01  e=3.845E-01  Orobanche minor
  4dnp-assembly1_A  TM=6.025E-01  e=8.127E-01  Petunia x hybrida

Sequence (75 aa):
MPFPSIVVASTNDHVTSIDRSKKFASDWGSELIVLDNAGHIEPKSGFGEWPLGIQLLHKLENTSPCQPICDATSS